Protein AF-T0TN32-F1 (afdb_monomer_lite)

Secondary structure (DSSP, 8-state):
-BTTB------HHHHHHS--SHHHHHHHHHHHHHS---GGGG-

Structure (mmCIF, N/CA/C/O backbone):
data_AF-T0TN32-F1
#
_entry.id   AF-T0TN32-F1
#
loop_
_atom_site.group_PDB
_atom_site.id
_atom_site.type_symbol
_atom_site.label_atom_id
_atom_site.label_alt_id
_atom_site.label_comp_id
_atom_site.label_asym_id
_atom_site.label_entity_id
_atom_site.label_seq_id
_atom_site.pdbx_PDB_ins_code
_atom_site.Cartn_x
_atom_site.Cartn_y
_atom_site.Cartn_z
_atom_site.occupancy
_atom_site.B_iso_or_equiv
_atom_site.auth_seq_id
_atom_site.auth_comp_id
_atom_site.auth_asym_id
_atom_site.auth_atom_id
_atom_site.pdbx_PDB_model_num
ATOM 1 N N . MET A 1 1 ? -9.444 -2.808 -0.965 1.00 85.19 1 MET A N 1
ATOM 2 C CA . MET A 1 1 ? -10.857 -3.049 -0.602 1.00 85.19 1 MET A CA 1
ATOM 3 C C . MET A 1 1 ? -10.906 -4.001 0.578 1.00 85.19 1 MET A C 1
ATOM 5 O O . MET A 1 1 ? -10.037 -4.859 0.668 1.00 85.19 1 MET A O 1
ATOM 9 N N . ASP A 1 2 ? -11.882 -3.848 1.465 1.00 87.38 2 ASP A N 1
ATOM 10 C CA . ASP A 1 2 ? -12.160 -4.793 2.548 1.00 87.38 2 ASP A CA 1
ATOM 11 C C . ASP A 1 2 ? -13.652 -4.748 2.891 1.00 87.38 2 ASP A C 1
ATOM 13 O O . ASP A 1 2 ? -14.258 -3.678 2.837 1.00 87.38 2 ASP A O 1
ATOM 17 N N . GLY A 1 3 ? -14.266 -5.901 3.164 1.00 89.94 3 GLY A N 1
ATOM 18 C CA . GLY A 1 3 ? -15.703 -5.981 3.468 1.00 89.94 3 GLY A CA 1
ATOM 19 C C . GLY A 1 3 ? -16.617 -5.305 2.432 1.00 89.94 3 GLY A C 1
ATOM 20 O O . GLY A 1 3 ? -17.609 -4.686 2.805 1.00 89.94 3 GLY A O 1
ATOM 21 N N . GLY A 1 4 ? -16.258 -5.350 1.143 1.00 93.81 4 GLY A N 1
ATOM 22 C CA . GLY A 1 4 ? -17.037 -4.737 0.057 1.00 93.81 4 GLY A CA 1
ATOM 23 C C . GLY A 1 4 ? -16.866 -3.222 -0.118 1.00 93.81 4 GLY A C 1
ATOM 24 O O . GLY A 1 4 ? -17.551 -2.644 -0.953 1.00 93.81 4 GLY A O 1
ATOM 25 N N . HIS A 1 5 ? -15.951 -2.579 0.616 1.00 93.69 5 HIS A N 1
ATOM 26 C CA . HIS A 1 5 ? -15.710 -1.135 0.532 1.00 93.69 5 HIS A CA 1
ATOM 27 C C . HIS A 1 5 ? -14.287 -0.819 0.058 1.00 93.69 5 HIS A C 1
ATOM 29 O O . HIS A 1 5 ? -13.331 -1.554 0.340 1.00 93.69 5 HIS A O 1
ATOM 35 N N . VAL A 1 6 ? -14.131 0.295 -0.663 1.00 95.06 6 VAL A N 1
ATOM 36 C CA . VAL A 1 6 ? -12.813 0.867 -0.966 1.00 95.06 6 VAL A CA 1
ATOM 37 C C . VAL A 1 6 ? -12.287 1.516 0.308 1.00 95.06 6 VAL A C 1
ATOM 39 O O . VAL A 1 6 ? -12.947 2.365 0.894 1.00 95.06 6 VAL A O 1
ATOM 42 N N . ILE A 1 7 ? -11.122 1.056 0.759 1.00 96.62 7 ILE A N 1
ATOM 43 C CA . ILE A 1 7 ? -10.501 1.517 2.007 1.00 96.62 7 ILE A CA 1
ATOM 44 C C . ILE A 1 7 ? -9.520 2.650 1.728 1.00 96.62 7 ILE A C 1
ATOM 46 O O . ILE A 1 7 ? -9.463 3.612 2.476 1.00 96.62 7 ILE A O 1
ATOM 50 N N . GLU A 1 8 ? -8.768 2.544 0.636 1.00 98.00 8 GLU A N 1
ATOM 51 C CA . GLU A 1 8 ? -7.799 3.548 0.220 1.00 98.00 8 GLU A CA 1
ATOM 52 C C . GLU A 1 8 ? -7.676 3.509 -1.306 1.00 98.00 8 GLU A C 1
ATOM 54 O O . GLU A 1 8 ? -7.705 2.427 -1.905 1.00 98.00 8 GLU A O 1
ATOM 59 N N . GLU A 1 9 ? -7.560 4.684 -1.918 1.00 97.06 9 GLU A N 1
ATOM 60 C CA . GLU A 1 9 ? -7.360 4.889 -3.352 1.00 97.06 9 GLU A CA 1
ATOM 61 C C . GLU A 1 9 ? -6.284 5.959 -3.577 1.00 97.06 9 GLU A C 1
ATOM 63 O O . GLU A 1 9 ? -6.094 6.853 -2.751 1.00 97.06 9 GLU A O 1
ATOM 68 N N . GLY A 1 10 ? -5.544 5.858 -4.679 1.00 95.56 10 GLY A N 1
ATOM 69 C CA . GLY A 1 10 ? -4.445 6.771 -4.969 1.00 95.56 10 GLY A CA 1
ATOM 70 C C . GLY A 1 10 ? -3.538 6.262 -6.079 1.00 95.56 10 GLY A C 1
ATOM 71 O O . GLY A 1 10 ? -3.801 5.227 -6.695 1.00 95.56 10 GLY A O 1
ATOM 72 N N . SER A 1 11 ? -2.454 6.998 -6.330 1.00 96.31 11 SER A N 1
ATOM 73 C CA . SER A 1 11 ? -1.431 6.542 -7.268 1.00 96.31 11 SER A CA 1
ATOM 74 C C . SER A 1 11 ? -0.755 5.269 -6.739 1.00 96.31 11 SER A C 1
ATOM 76 O O . SER A 1 11 ? -0.660 5.090 -5.520 1.00 96.31 11 SER A O 1
ATOM 78 N N . PRO A 1 12 ? -0.216 4.403 -7.614 1.00 93.00 12 PRO A N 1
ATOM 79 C CA . PRO A 1 12 ? 0.544 3.236 -7.171 1.00 93.00 12 PRO A CA 1
ATOM 80 C C . PRO A 1 12 ? 1.656 3.613 -6.186 1.00 93.00 12 PRO A C 1
ATOM 82 O O . PRO A 1 12 ? 1.824 2.969 -5.154 1.00 93.00 12 PRO A O 1
ATOM 85 N N . LYS A 1 13 ? 2.356 4.723 -6.449 1.00 91.25 13 LYS A N 1
ATOM 86 C CA . LYS A 1 13 ? 3.437 5.200 -5.587 1.00 91.25 13 LYS A CA 1
ATOM 87 C C . LYS A 1 13 ? 2.948 5.554 -4.180 1.00 91.25 13 LYS A C 1
ATOM 89 O O . LYS A 1 13 ? 3.609 5.233 -3.195 1.00 91.25 13 LYS A O 1
ATOM 94 N N . ASP A 1 14 ? 1.795 6.201 -4.070 1.00 95.00 14 ASP A N 1
ATOM 95 C CA . ASP A 1 14 ? 1.247 6.554 -2.763 1.00 95.00 14 ASP A CA 1
ATOM 96 C C . ASP A 1 14 ? 0.777 5.306 -2.012 1.00 95.00 14 ASP A C 1
ATOM 98 O O . ASP A 1 14 ? 1.110 5.145 -0.844 1.00 95.00 14 ASP A O 1
ATOM 102 N N . ILE A 1 15 ? 0.097 4.377 -2.689 1.00 94.69 15 ILE A N 1
ATOM 103 C CA . ILE A 1 15 ? -0.435 3.166 -2.052 1.00 94.69 15 ILE A CA 1
ATOM 104 C C . ILE A 1 15 ? 0.676 2.216 -1.595 1.00 94.69 15 ILE A C 1
ATOM 106 O O . ILE A 1 15 ? 0.624 1.723 -0.472 1.00 94.69 15 ILE A O 1
ATOM 110 N N . PHE A 1 16 ? 1.685 1.950 -2.427 1.00 92.00 16 PHE A N 1
ATOM 111 C CA . PHE A 1 16 ? 2.703 0.943 -2.110 1.00 92.00 16 PHE A CA 1
ATOM 112 C C . PHE A 1 16 ? 3.817 1.459 -1.192 1.00 92.00 16 PHE A C 1
ATOM 114 O O . PHE A 1 16 ? 4.321 0.689 -0.378 1.00 92.00 16 PHE A O 1
ATOM 121 N N . TYR A 1 17 ? 4.185 2.745 -1.270 1.00 90.00 17 TYR A N 1
ATOM 122 C CA . TYR A 1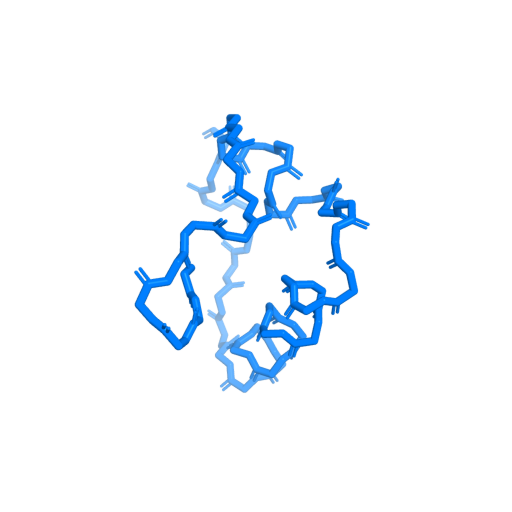 17 ? 5.295 3.290 -0.470 1.00 90.00 17 TYR A CA 1
ATOM 123 C C . TYR A 1 17 ? 4.850 4.205 0.671 1.00 90.00 17 TYR A C 1
ATOM 125 O O . TYR A 1 17 ? 5.619 4.434 1.606 1.00 90.00 17 TYR A O 1
ATOM 133 N N . ARG A 1 18 ? 3.644 4.779 0.600 1.00 93.75 18 ARG A N 1
ATOM 134 C CA . ARG A 1 18 ? 3.125 5.728 1.598 1.00 93.75 18 ARG A CA 1
ATOM 135 C C . ARG A 1 18 ? 1.648 5.482 1.959 1.00 93.75 18 ARG A C 1
ATOM 137 O O . ARG A 1 18 ? 0.894 6.457 2.041 1.00 93.75 18 ARG A O 1
ATOM 144 N N . PRO A 1 19 ? 1.229 4.226 2.216 1.00 95.75 19 PRO A N 1
ATOM 145 C CA . PRO A 1 19 ? -0.159 3.933 2.559 1.00 95.75 19 PRO A CA 1
ATOM 146 C C . PRO A 1 19 ? -0.566 4.654 3.848 1.00 95.75 19 PRO A C 1
ATOM 148 O O . PRO A 1 19 ? 0.119 4.564 4.875 1.00 95.75 19 PRO A O 1
ATOM 151 N N . LYS A 1 20 ? -1.697 5.354 3.812 1.00 97.12 20 LYS A N 1
ATOM 152 C CA . LYS A 1 20 ? -2.218 6.146 4.934 1.00 97.12 20 LYS A CA 1
ATOM 153 C C . LYS A 1 20 ? -3.099 5.317 5.857 1.00 97.12 20 LYS A C 1
ATOM 155 O O . LYS A 1 20 ? -3.058 5.516 7.071 1.00 97.12 20 LYS A O 1
ATOM 160 N N . GLU A 1 21 ? -3.848 4.362 5.313 1.00 97.75 21 GLU A N 1
ATOM 161 C CA . GLU A 1 21 ? -4.766 3.560 6.109 1.00 97.75 21 GLU A CA 1
ATOM 162 C C . GLU A 1 21 ? -4.053 2.379 6.770 1.00 97.75 21 GLU A C 1
ATOM 164 O O . GLU A 1 21 ? -3.358 1.579 6.133 1.00 97.75 21 GLU A O 1
ATOM 169 N N . LYS A 1 22 ? -4.297 2.197 8.074 1.00 95.81 22 LYS A N 1
ATOM 170 C CA . LYS A 1 22 ? -3.730 1.083 8.858 1.00 95.81 22 LYS A CA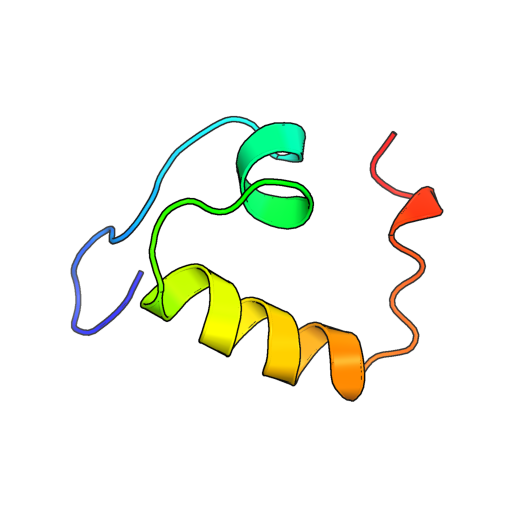 1
ATOM 171 C C . LYS A 1 22 ? -4.052 -0.279 8.247 1.00 95.81 22 LYS A C 1
ATOM 173 O O . LYS A 1 22 ? -3.242 -1.202 8.308 1.00 95.81 22 LYS A O 1
ATOM 178 N N . ARG A 1 23 ? -5.244 -0.417 7.665 1.00 95.62 23 ARG A N 1
ATOM 179 C CA . ARG A 1 23 ? -5.679 -1.666 7.039 1.00 95.62 23 ARG A CA 1
ATOM 180 C C . ARG A 1 23 ? -4.888 -1.976 5.768 1.00 95.62 23 ARG A C 1
ATOM 182 O O . ARG A 1 23 ? -4.532 -3.140 5.566 1.00 95.62 23 ARG A O 1
ATOM 189 N N . THR A 1 24 ? -4.588 -0.958 4.960 1.00 96.00 24 THR A N 1
ATOM 190 C CA . THR A 1 24 ? -3.726 -1.061 3.773 1.00 96.00 24 THR A CA 1
ATOM 191 C C . THR A 1 24 ? -2.303 -1.428 4.181 1.00 96.00 24 THR A C 1
ATOM 193 O O . THR A 1 24 ? -1.750 -2.381 3.642 1.00 96.00 24 THR A O 1
ATOM 196 N N . GLN A 1 25 ? -1.750 -0.776 5.212 1.00 94.19 25 GLN A N 1
ATOM 197 C CA . GLN A 1 25 ? -0.426 -1.102 5.764 1.00 94.19 25 GLN A CA 1
ATOM 198 C C . GLN A 1 25 ? -0.327 -2.565 6.211 1.00 94.19 25 GLN A C 1
ATOM 200 O O . GLN A 1 25 ? 0.603 -3.266 5.831 1.00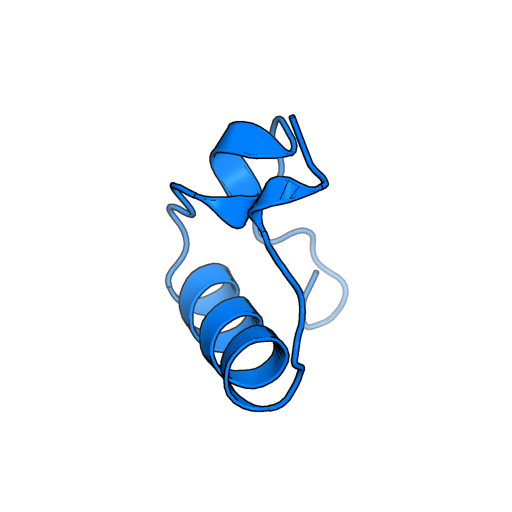 94.19 25 GLN A O 1
ATOM 205 N N . GLN A 1 26 ? -1.303 -3.056 6.982 1.00 93.31 26 GLN A N 1
ATOM 206 C CA . GLN A 1 26 ? -1.329 -4.452 7.437 1.00 93.31 26 GLN A CA 1
ATOM 207 C C . GLN A 1 26 ? -1.476 -5.449 6.286 1.00 93.31 26 GLN A C 1
ATOM 209 O O . GLN A 1 26 ? -0.914 -6.540 6.344 1.00 93.31 26 GLN A O 1
ATOM 214 N N . PHE A 1 27 ? -2.261 -5.103 5.262 1.00 92.88 27 PHE A N 1
ATOM 215 C CA . PHE A 1 27 ? -2.394 -5.925 4.066 1.00 92.88 27 PHE A CA 1
ATOM 216 C C . PHE A 1 27 ? -1.058 -6.010 3.330 1.00 92.88 27 PHE A C 1
ATOM 218 O O . PHE A 1 27 ? -0.528 -7.104 3.182 1.00 92.88 27 PHE A O 1
ATOM 225 N N . LEU A 1 28 ? -0.477 -4.867 2.960 1.00 91.88 28 LEU A N 1
ATOM 226 C CA . LEU A 1 28 ? 0.800 -4.806 2.254 1.00 91.88 28 LEU A CA 1
ATOM 227 C C . LEU A 1 28 ? 1.918 -5.492 3.041 1.00 91.88 28 LEU A C 1
ATOM 229 O O . LEU A 1 28 ? 2.659 -6.271 2.458 1.00 91.88 28 LEU A O 1
ATOM 233 N N . ALA A 1 29 ? 1.984 -5.294 4.361 1.00 89.38 29 ALA A N 1
ATOM 234 C CA . ALA A 1 29 ? 2.983 -5.941 5.205 1.00 89.38 29 ALA A CA 1
ATOM 235 C C . ALA A 1 29 ? 2.938 -7.469 5.094 1.00 89.38 29 ALA A C 1
ATOM 237 O O . ALA A 1 29 ? 3.991 -8.076 5.008 1.00 89.38 29 ALA A O 1
ATOM 238 N N . ARG A 1 30 ? 1.749 -8.088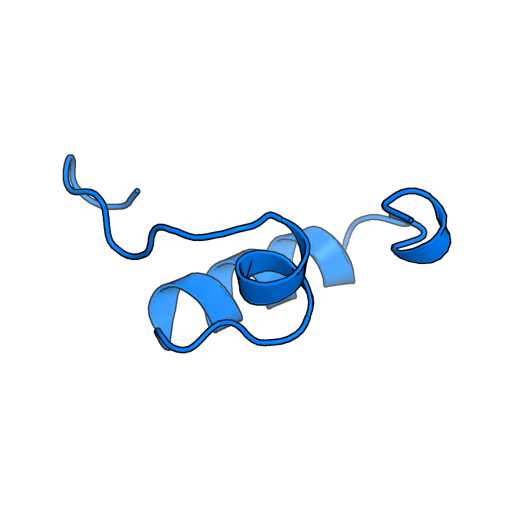 5.046 1.00 89.06 30 ARG A N 1
ATOM 239 C CA . ARG A 1 30 ? 1.609 -9.552 4.918 1.00 89.06 30 ARG A CA 1
ATOM 240 C C . ARG A 1 30 ? 2.012 -10.063 3.542 1.00 89.06 30 ARG A C 1
ATOM 242 O O . ARG A 1 30 ? 2.593 -11.131 3.427 1.00 89.06 30 ARG A O 1
ATOM 249 N N . ILE A 1 31 ? 1.647 -9.323 2.500 1.00 86.56 31 ILE A N 1
ATOM 250 C CA . ILE A 1 31 ? 1.784 -9.795 1.118 1.00 86.56 31 ILE A CA 1
ATOM 251 C C . ILE A 1 31 ? 3.225 -9.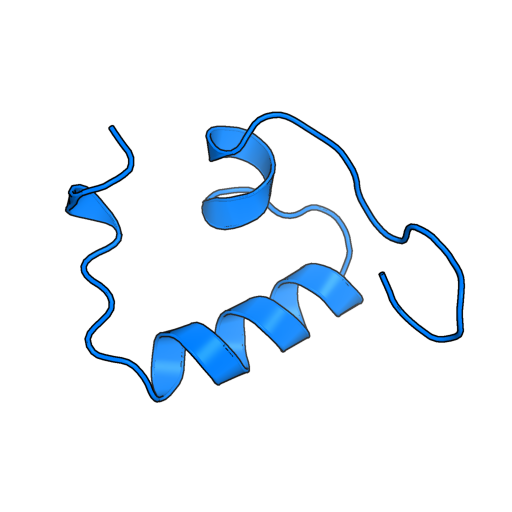584 0.647 1.00 86.56 31 ILE A C 1
ATOM 253 O O . ILE A 1 31 ? 3.779 -10.425 -0.048 1.00 86.56 31 ILE A O 1
ATOM 257 N N . LEU A 1 32 ? 3.846 -8.479 1.066 1.00 84.56 32 LEU A N 1
ATOM 258 C CA . LEU A 1 32 ? 5.225 -8.133 0.733 1.00 84.56 32 LEU A CA 1
ATOM 259 C C . LEU A 1 32 ? 6.246 -8.791 1.669 1.00 84.56 32 LEU A C 1
ATOM 261 O O . LEU A 1 32 ? 7.405 -8.902 1.295 1.00 84.56 32 LEU A O 1
ATOM 265 N N . SER A 1 33 ? 5.855 -9.232 2.873 1.00 73.38 33 SER A N 1
ATOM 266 C CA . SER A 1 33 ? 6.763 -9.999 3.740 1.00 73.38 33 SER A CA 1
ATOM 267 C C . SER A 1 33 ? 6.983 -11.427 3.256 1.00 73.38 33 SER A C 1
ATOM 269 O O . SER A 1 33 ? 8.022 -12.008 3.545 1.00 73.38 33 SER A O 1
ATOM 271 N N . ASP A 1 34 ? 5.983 -12.002 2.586 1.00 61.31 34 ASP A N 1
ATOM 272 C CA . ASP A 1 34 ? 5.970 -13.415 2.183 1.00 61.31 34 ASP A CA 1
ATOM 273 C C . ASP A 1 34 ? 6.306 -13.599 0.696 1.00 61.31 34 ASP A C 1
ATOM 275 O O . ASP A 1 34 ? 6.609 -14.697 0.233 1.00 61.31 34 ASP A O 1
ATOM 279 N N . ALA A 1 35 ? 6.279 -12.510 -0.072 1.00 53.50 35 ALA A N 1
ATOM 280 C CA . ALA A 1 35 ? 6.602 -12.527 -1.481 1.00 53.50 35 ALA A CA 1
ATOM 281 C C . ALA A 1 35 ? 7.931 -11.806 -1.711 1.00 53.50 35 ALA A C 1
ATOM 283 O O . ALA A 1 35 ? 8.114 -10.668 -1.287 1.00 53.50 35 ALA A O 1
ATOM 284 N N . SER A 1 36 ? 8.838 -12.454 -2.442 1.00 54.38 36 SER A N 1
ATOM 285 C CA . SER A 1 36 ? 10.014 -11.853 -3.079 1.00 54.38 36 SER A CA 1
ATOM 286 C C . SER A 1 36 ? 9.593 -10.851 -4.168 1.00 54.38 36 SER A C 1
ATOM 288 O O . SER A 1 36 ? 9.945 -10.993 -5.338 1.00 54.38 36 SER A O 1
ATOM 290 N N . TYR A 1 37 ? 8.722 -9.907 -3.820 1.00 55.31 37 TYR A N 1
ATOM 291 C CA . TYR A 1 37 ? 8.276 -8.837 -4.690 1.00 55.31 37 TYR A CA 1
ATOM 292 C C . TYR A 1 37 ? 9.286 -7.708 -4.570 1.00 55.31 37 TYR A C 1
ATOM 294 O O . TYR A 1 37 ? 9.277 -6.943 -3.604 1.00 55.31 37 TYR A O 1
ATOM 302 N N . ASP A 1 38 ? 10.149 -7.606 -5.575 1.00 58.53 38 ASP A N 1
ATOM 303 C CA . ASP A 1 38 ? 11.023 -6.458 -5.741 1.00 58.53 38 ASP A CA 1
ATOM 304 C C . ASP A 1 38 ? 10.159 -5.237 -6.067 1.00 58.53 38 ASP A C 1
ATOM 306 O O . ASP A 1 38 ? 9.758 -4.999 -7.209 1.00 58.53 38 ASP A O 1
ATOM 310 N N . LEU A 1 39 ? 9.883 -4.432 -5.037 1.00 62.09 39 LEU A N 1
ATOM 311 C CA . LEU A 1 39 ? 9.246 -3.118 -5.162 1.00 62.09 39 LEU A CA 1
ATOM 312 C C . LEU A 1 39 ? 10.049 -2.163 -6.063 1.00 62.09 39 LEU A C 1
ATOM 314 O O . LEU A 1 39 ? 9.573 -1.072 -6.351 1.00 62.09 39 LEU A O 1
ATOM 318 N N . GLU A 1 40 ? 11.244 -2.535 -6.518 1.00 59.25 40 GLU A N 1
ATOM 319 C CA . GLU A 1 40 ? 11.998 -1.781 -7.522 1.00 59.25 40 GLU A CA 1
ATOM 320 C C . GLU A 1 40 ? 11.350 -1.807 -8.917 1.00 59.25 40 GLU A C 1
ATOM 322 O O . GLU A 1 40 ? 11.563 -0.876 -9.685 1.00 59.25 40 GLU A O 1
ATOM 327 N N . TYR A 1 41 ? 10.510 -2.798 -9.250 1.00 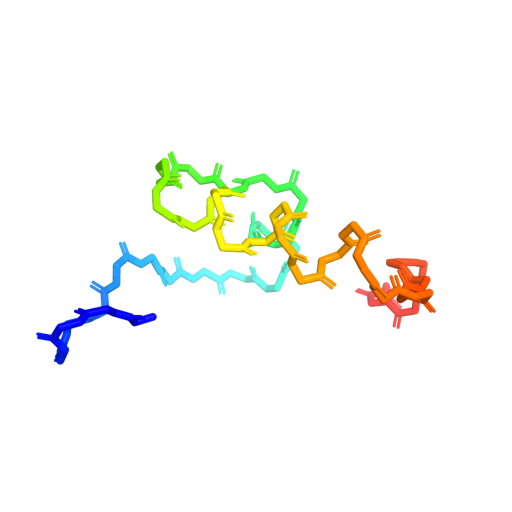57.75 41 TYR A N 1
ATOM 328 C CA . TYR A 1 41 ? 9.896 -2.910 -10.587 1.00 57.75 41 TYR A CA 1
ATOM 329 C C . TYR A 1 41 ? 8.669 -2.012 -10.826 1.00 57.75 41 TYR A C 1
ATOM 331 O O . TYR A 1 41 ? 8.094 -2.041 -11.912 1.00 57.75 41 TYR A O 1
ATOM 339 N N . MET A 1 42 ? 8.236 -1.223 -9.839 1.00 59.47 42 MET A N 1
ATOM 340 C CA . MET A 1 42 ? 7.060 -0.342 -9.954 1.00 59.47 42 MET A CA 1
ATOM 341 C C . MET A 1 42 ? 7.411 1.138 -10.194 1.00 59.47 42 MET A C 1
ATOM 343 O O . MET A 1 42 ? 6.617 2.022 -9.857 1.00 59.47 42 MET A O 1
ATOM 347 N N . ILE A 1 43 ? 8.588 1.399 -10.772 1.00 55.84 43 ILE A N 1
ATOM 348 C CA . ILE A 1 43 ? 9.104 2.734 -11.117 1.00 55.84 43 ILE A CA 1
ATOM 349 C C . ILE A 1 43 ? 9.068 2.942 -12.632 1.00 55.84 43 ILE A C 1
ATOM 351 O O . ILE A 1 43 ? 9.493 2.021 -13.362 1.00 55.84 43 ILE A O 1
#

pLDDT: mean 84.4, std 15.34, range [53.5, 98.0]

Radius of gyration: 10.79 Å; chains: 1; bounding box: 29×20×20 Å

Foldseek 3Di:
DPPPDDPDDDDPCCQQPPNPDPVSVVVNCVVVVVDPDDPVVPD

Sequence (43 aa):
MDGGHVIEEGSPKDIFYRPKEKRTQQFLARILSDASYDLEYMI